Protein AF-A0A7K3DDK0-F1 (afdb_monomer_lite)

Structure (mmCIF, N/CA/C/O backbone):
data_AF-A0A7K3DDK0-F1
#
_entry.id   AF-A0A7K3DDK0-F1
#
loop_
_atom_site.group_PDB
_atom_site.id
_atom_site.type_symbol
_atom_site.label_atom_id
_atom_site.label_alt_id
_atom_site.label_comp_id
_atom_site.label_asym_id
_atom_site.label_entity_id
_atom_site.label_seq_id
_atom_site.pdbx_PDB_ins_code
_atom_site.Cartn_x
_atom_site.Cartn_y
_atom_site.Cartn_z
_atom_site.occupancy
_atom_site.B_iso_or_equiv
_atom_site.auth_seq_id
_atom_site.auth_comp_id
_atom_site.auth_asym_id
_atom_site.auth_atom_id
_atom_site.pdbx_PDB_model_num
ATOM 1 N N . LEU A 1 1 ? 13.972 -8.007 -2.155 1.00 75.75 1 LEU A N 1
ATOM 2 C CA . LEU A 1 1 ? 13.382 -6.652 -2.022 1.00 75.75 1 LEU A CA 1
ATOM 3 C C . LEU A 1 1 ? 11.985 -6.614 -2.633 1.00 75.75 1 LEU A C 1
ATOM 5 O O . LEU A 1 1 ? 11.042 -6.377 -1.896 1.00 75.75 1 LEU A O 1
ATOM 9 N N . VAL A 1 2 ? 11.846 -6.959 -3.918 1.00 92.31 2 VAL A N 1
ATOM 10 C CA . VAL A 1 2 ? 10.558 -7.018 -4.637 1.00 92.31 2 VAL A CA 1
ATOM 11 C C . VAL A 1 2 ? 9.485 -7.827 -3.906 1.00 92.31 2 VAL A C 1
ATOM 13 O O . VAL A 1 2 ? 8.391 -7.309 -3.702 1.00 92.31 2 VAL A O 1
ATOM 16 N N . ASP A 1 3 ? 9.805 -9.045 -3.454 1.00 92.81 3 ASP A N 1
ATOM 17 C CA . ASP A 1 3 ? 8.831 -9.892 -2.751 1.00 92.81 3 ASP A CA 1
ATOM 18 C C . ASP A 1 3 ? 8.317 -9.235 -1.469 1.00 92.81 3 ASP A C 1
ATOM 20 O O . ASP A 1 3 ? 7.120 -9.258 -1.203 1.00 92.81 3 ASP A O 1
ATOM 24 N N . GLY A 1 4 ? 9.209 -8.586 -0.713 1.00 94.50 4 GLY A N 1
ATOM 25 C CA . GLY A 1 4 ? 8.857 -7.835 0.489 1.00 94.50 4 GLY A CA 1
ATOM 26 C C . GLY A 1 4 ? 7.925 -6.668 0.173 1.00 94.50 4 GLY A C 1
ATOM 27 O O . GLY A 1 4 ? 6.879 -6.536 0.801 1.00 94.50 4 GLY A O 1
ATOM 28 N N . THR A 1 5 ? 8.237 -5.867 -0.849 1.00 96.81 5 THR A N 1
ATOM 29 C CA . THR A 1 5 ? 7.368 -4.759 -1.279 1.00 96.81 5 THR A CA 1
ATOM 30 C C . THR A 1 5 ? 6.009 -5.260 -1.774 1.00 96.81 5 THR A C 1
ATOM 32 O O . THR A 1 5 ? 4.979 -4.671 -1.455 1.00 96.81 5 THR A O 1
ATOM 35 N N . CYS A 1 6 ? 5.977 -6.384 -2.492 1.00 96.06 6 CYS A N 1
ATOM 36 C CA . CYS A 1 6 ? 4.741 -7.040 -2.912 1.00 96.06 6 CYS A CA 1
ATOM 37 C C . CYS A 1 6 ? 3.900 -7.514 -1.717 1.00 96.06 6 CYS A C 1
ATOM 39 O O . CYS A 1 6 ? 2.680 -7.331 -1.717 1.00 96.06 6 CYS A O 1
ATOM 41 N N . THR A 1 7 ? 4.535 -8.066 -0.682 1.00 96.19 7 THR A N 1
ATOM 42 C CA . THR A 1 7 ? 3.871 -8.422 0.578 1.00 96.19 7 THR A CA 1
ATOM 43 C C . THR A 1 7 ? 3.311 -7.188 1.281 1.00 96.19 7 THR A C 1
ATOM 45 O O . THR A 1 7 ? 2.152 -7.210 1.686 1.00 96.19 7 THR A O 1
ATOM 48 N N . LEU A 1 8 ? 4.069 -6.088 1.358 1.00 97.88 8 LEU A N 1
ATOM 49 C CA . LEU A 1 8 ? 3.588 -4.827 1.937 1.00 97.88 8 LEU A CA 1
ATOM 50 C C . LEU A 1 8 ? 2.348 -4.306 1.202 1.00 97.88 8 LEU A C 1
ATOM 52 O O . LEU A 1 8 ? 1.340 -4.007 1.840 1.00 97.88 8 LEU A O 1
ATOM 56 N N . VAL A 1 9 ? 2.379 -4.257 -0.135 1.00 97.75 9 VAL A N 1
ATOM 57 C CA . VAL A 1 9 ? 1.215 -3.838 -0.934 1.00 97.75 9 VAL A CA 1
ATOM 58 C C . VAL A 1 9 ? 0.005 -4.723 -0.645 1.00 97.75 9 VAL A C 1
ATOM 60 O O . VAL A 1 9 ? -1.098 -4.206 -0.462 1.00 97.75 9 VAL A O 1
ATOM 63 N N . TYR A 1 10 ? 0.200 -6.042 -0.575 1.00 97.50 10 TYR A N 1
ATOM 64 C CA . TYR A 1 10 ? -0.876 -6.971 -0.250 1.00 97.50 10 TYR A CA 1
ATOM 65 C C . TYR A 1 10 ? -1.454 -6.708 1.141 1.00 97.50 10 TYR A C 1
ATOM 67 O O . TYR A 1 10 ? -2.657 -6.497 1.265 1.00 97.50 10 TYR A O 1
ATOM 75 N N . MET A 1 11 ? -0.610 -6.665 2.172 1.00 97.81 11 MET A N 1
ATOM 76 C CA . MET A 1 11 ? -1.033 -6.472 3.560 1.00 97.81 11 MET A CA 1
ATOM 77 C C . MET A 1 11 ? -1.757 -5.145 3.770 1.00 97.81 11 MET A C 1
ATOM 79 O O . MET A 1 11 ? -2.834 -5.125 4.363 1.00 97.81 11 MET A O 1
ATOM 83 N N . PHE A 1 12 ? -1.212 -4.047 3.245 1.00 98.12 12 PHE A N 1
ATOM 84 C CA . PHE A 1 12 ? -1.856 -2.740 3.346 1.00 98.12 12 PHE A CA 1
ATOM 85 C C . PHE A 1 12 ? -3.202 -2.716 2.625 1.00 98.12 12 PHE A C 1
ATOM 87 O O . PHE A 1 12 ? -4.181 -2.192 3.154 1.00 98.12 12 PHE A O 1
ATOM 94 N N . THR A 1 13 ? -3.284 -3.336 1.448 1.00 97.50 13 THR A N 1
ATOM 95 C CA . THR A 1 13 ? -4.536 -3.405 0.690 1.00 97.50 13 THR A CA 1
ATOM 96 C C . THR A 1 13 ? -5.578 -4.277 1.394 1.00 97.50 13 THR A C 1
ATOM 98 O O . THR A 1 13 ? -6.748 -3.906 1.432 1.00 97.50 13 THR A O 1
ATOM 101 N N . GLN A 1 14 ? -5.178 -5.406 1.989 1.00 96.44 14 GLN A N 1
ATOM 102 C CA . GLN A 1 14 ? -6.078 -6.258 2.774 1.00 96.44 14 GLN A CA 1
ATOM 103 C C . GLN A 1 14 ? -6.584 -5.550 4.028 1.00 96.44 14 GLN A C 1
ATOM 105 O O . GLN A 1 14 ? -7.777 -5.608 4.317 1.00 96.44 14 GLN A O 1
ATOM 110 N N . TRP A 1 15 ? -5.714 -4.829 4.734 1.00 96.94 15 TRP A N 1
ATOM 111 C CA . TRP A 1 15 ? -6.143 -4.050 5.890 1.00 96.94 15 TRP A CA 1
ATOM 112 C C . TRP A 1 15 ? -7.138 -2.958 5.489 1.00 96.94 15 TRP A C 1
ATOM 114 O O . TRP A 1 15 ? -8.201 -2.833 6.094 1.00 96.94 15 TRP A O 1
ATOM 124 N N . LEU A 1 16 ? -6.840 -2.208 4.420 1.00 95.88 16 LEU A N 1
ATOM 125 C CA . LEU A 1 16 ? -7.755 -1.190 3.899 1.00 95.88 16 LEU A CA 1
ATOM 126 C C . LEU A 1 16 ? -9.085 -1.795 3.474 1.00 95.88 16 LEU A C 1
ATOM 128 O O . LEU A 1 16 ? -10.128 -1.198 3.727 1.00 95.88 16 LEU A O 1
ATOM 132 N N . ARG A 1 17 ? -9.058 -2.980 2.866 1.00 94.44 17 ARG A N 1
ATOM 133 C CA . ARG A 1 17 ? -10.265 -3.710 2.501 1.00 94.44 17 ARG A CA 1
ATOM 134 C C . ARG A 1 17 ? -11.129 -4.009 3.714 1.00 94.44 17 ARG A C 1
ATOM 136 O O . ARG A 1 17 ? -12.287 -3.613 3.712 1.00 94.44 17 ARG A O 1
ATOM 143 N N . GLN A 1 18 ? -10.563 -4.631 4.741 1.00 93.25 18 GLN A N 1
ATOM 144 C CA . GLN A 1 18 ? -11.289 -4.956 5.970 1.00 93.25 18 GLN A CA 1
ATOM 145 C C . GLN A 1 18 ? -11.868 -3.692 6.626 1.00 93.25 18 GLN A C 1
ATOM 147 O O . GLN A 1 18 ? -13.057 -3.636 6.927 1.00 93.25 18 GLN A O 1
ATOM 152 N N . ALA A 1 19 ? -11.065 -2.628 6.727 1.00 92.44 19 ALA A N 1
ATOM 153 C CA . ALA A 1 19 ? -11.493 -1.356 7.310 1.00 92.44 19 ALA A CA 1
ATOM 154 C C . ALA A 1 19 ? -12.655 -0.676 6.548 1.00 92.44 19 ALA A C 1
ATOM 156 O O . ALA A 1 19 ? -13.453 0.044 7.157 1.00 92.44 19 ALA A O 1
ATOM 157 N N . HIS A 1 20 ? -12.749 -0.872 5.226 1.00 89.19 20 HIS A N 1
ATOM 158 C CA . HIS A 1 20 ? -13.848 -0.357 4.399 1.00 89.19 20 HIS A CA 1
ATOM 159 C C . HIS A 1 20 ? -15.067 -1.290 4.402 1.00 89.19 20 HIS A C 1
ATOM 161 O O . HIS A 1 20 ? -16.196 -0.796 4.470 1.00 89.19 20 HIS A O 1
ATOM 167 N N . GLU A 1 21 ? -14.862 -2.611 4.389 1.00 89.94 21 GLU A N 1
ATOM 168 C CA . GLU A 1 21 ? -15.929 -3.618 4.474 1.00 89.94 21 GLU A CA 1
ATOM 169 C C . GLU A 1 21 ? -16.746 -3.457 5.766 1.00 89.94 21 GLU A C 1
ATOM 171 O O . GLU A 1 21 ? -17.978 -3.462 5.707 1.00 89.94 21 GLU A O 1
ATOM 176 N N . ASP A 1 22 ? -16.090 -3.174 6.897 1.00 86.06 22 ASP A N 1
ATOM 177 C CA . ASP A 1 22 ? -16.743 -2.879 8.185 1.00 86.06 22 ASP A CA 1
ATOM 178 C C . ASP A 1 22 ? -17.679 -1.653 8.130 1.00 86.06 22 ASP A C 1
ATOM 180 O O . ASP A 1 22 ? -18.574 -1.490 8.962 1.00 86.06 22 ASP A O 1
ATOM 184 N N . GLN A 1 23 ? -17.496 -0.785 7.131 1.00 86.06 23 GLN A N 1
ATOM 185 C CA . GLN A 1 23 ? -18.306 0.411 6.884 1.00 86.06 23 GLN A CA 1
ATOM 186 C C . GLN A 1 23 ? -19.252 0.254 5.682 1.00 86.06 23 GLN A C 1
ATOM 188 O O . GLN A 1 23 ? -19.895 1.230 5.286 1.00 86.06 23 GLN A O 1
ATOM 193 N N . GLY A 1 24 ? -19.328 -0.938 5.076 1.00 84.56 24 GLY A N 1
ATOM 194 C CA . GLY A 1 24 ? -20.115 -1.198 3.867 1.00 84.56 24 GLY A CA 1
ATOM 195 C C . GLY A 1 24 ? -19.599 -0.477 2.617 1.00 84.56 24 GLY A C 1
ATOM 196 O O . GLY A 1 24 ? -20.384 -0.195 1.711 1.00 84.56 24 GLY A O 1
ATOM 197 N N . LYS A 1 25 ? -18.307 -0.133 2.580 1.00 88.38 25 LYS A N 1
ATOM 198 C CA . LYS A 1 25 ? -17.653 0.590 1.481 1.00 88.38 25 LYS A CA 1
ATOM 199 C C . LYS A 1 25 ? -16.779 -0.345 0.653 1.00 88.38 25 LYS A C 1
ATOM 201 O O . LYS A 1 25 ? -16.176 -1.274 1.184 1.00 88.38 25 LYS A O 1
ATOM 206 N N . ASP A 1 26 ? -16.661 -0.056 -0.639 1.00 89.25 26 ASP A N 1
ATOM 207 C CA . ASP A 1 26 ? -15.768 -0.788 -1.534 1.00 89.25 26 ASP A CA 1
ATOM 208 C C . ASP A 1 26 ? -14.351 -0.192 -1.514 1.00 89.25 26 ASP A C 1
ATOM 210 O O . ASP A 1 26 ? -14.139 0.989 -1.781 1.00 89.25 26 ASP A O 1
ATOM 214 N N . VAL A 1 27 ? -13.347 -1.011 -1.204 1.00 90.19 27 VAL A N 1
ATOM 215 C CA . VAL A 1 27 ? -11.953 -0.546 -1.113 1.00 90.19 27 VAL A CA 1
ATOM 216 C C . VAL A 1 27 ? -11.413 -0.013 -2.438 1.00 90.19 27 VAL A C 1
ATOM 218 O O . VAL A 1 27 ? -10.615 0.922 -2.441 1.00 90.19 27 VAL A O 1
ATOM 221 N N . ILE A 1 28 ? -11.837 -0.573 -3.572 1.00 91.94 28 ILE A N 1
ATOM 222 C CA . ILE A 1 28 ? -11.362 -0.151 -4.889 1.00 91.94 28 ILE A CA 1
ATOM 223 C C . ILE A 1 28 ? -11.912 1.237 -5.210 1.00 91.94 28 ILE A C 1
ATOM 225 O O . ILE A 1 28 ? -11.151 2.092 -5.668 1.00 91.94 28 ILE A O 1
ATOM 229 N N . GLU A 1 29 ? -13.186 1.485 -4.903 1.00 91.56 29 GLU A N 1
ATOM 230 C CA . GLU A 1 29 ? -13.827 2.796 -5.052 1.00 91.56 29 GLU A CA 1
ATOM 231 C C . GLU A 1 29 ? -13.090 3.895 -4.271 1.00 91.56 29 GLU A C 1
ATOM 233 O O . GLU A 1 29 ? -12.896 4.993 -4.793 1.00 91.56 29 GLU A O 1
ATOM 238 N N . TYR A 1 30 ? -12.634 3.602 -3.050 1.00 89.31 30 TYR A N 1
ATOM 239 C CA . TYR A 1 30 ? -12.021 4.606 -2.174 1.00 89.31 30 TYR A CA 1
ATOM 240 C C . TYR A 1 30 ? -10.498 4.736 -2.323 1.00 89.31 30 TYR A C 1
ATOM 242 O O . TYR A 1 30 ? -9.967 5.842 -2.222 1.00 89.31 30 TYR A O 1
ATOM 250 N N . VAL A 1 31 ? -9.776 3.643 -2.579 1.00 92.31 31 VAL A N 1
ATOM 251 C CA . VAL A 1 31 ? -8.301 3.645 -2.588 1.00 92.31 31 VAL A CA 1
ATOM 252 C C . VAL A 1 31 ? -7.739 3.973 -3.970 1.00 92.31 31 VAL A C 1
ATOM 254 O O . VAL A 1 31 ? -6.798 4.763 -4.085 1.00 92.31 31 VAL A O 1
ATOM 257 N N . VAL A 1 32 ? -8.298 3.394 -5.040 1.00 95.00 32 VAL A N 1
ATOM 258 C CA . VAL A 1 32 ? -7.702 3.504 -6.383 1.00 95.00 32 VAL A CA 1
ATOM 259 C C . VAL A 1 32 ? -7.688 4.939 -6.918 1.00 95.00 32 VAL A C 1
ATOM 261 O O . VAL A 1 32 ? -6.633 5.352 -7.408 1.00 95.00 32 VAL A O 1
ATOM 264 N N . PRO A 1 33 ? -8.770 5.741 -6.827 1.00 95.50 33 PRO A N 1
ATOM 265 C CA . PRO A 1 33 ? -8.744 7.114 -7.329 1.00 95.50 33 PRO A CA 1
ATOM 266 C C . PRO A 1 33 ? -7.673 7.974 -6.651 1.00 95.50 33 PRO A C 1
ATOM 268 O O . PRO A 1 33 ? -6.896 8.637 -7.340 1.00 95.50 33 PRO A O 1
ATOM 271 N N . THR A 1 34 ? -7.572 7.903 -5.319 1.00 93.88 34 THR A N 1
ATOM 272 C CA . THR A 1 34 ? -6.559 8.639 -4.546 1.00 93.88 34 THR A CA 1
ATOM 273 C C . THR A 1 34 ? -5.142 8.198 -4.904 1.00 93.88 34 THR A C 1
ATOM 275 O O . THR A 1 34 ? -4.243 9.035 -5.031 1.00 93.88 34 THR A O 1
ATOM 278 N N . LEU A 1 35 ? -4.932 6.897 -5.110 1.00 95.75 35 LEU A N 1
ATOM 279 C CA . LEU A 1 35 ? -3.637 6.360 -5.515 1.00 95.75 35 LEU A CA 1
ATOM 280 C C . LEU A 1 35 ? -3.225 6.862 -6.908 1.00 95.75 35 LEU A C 1
ATOM 282 O O . LEU A 1 35 ? -2.106 7.344 -7.083 1.00 95.75 35 LEU A O 1
ATOM 286 N N . VAL A 1 36 ? -4.139 6.808 -7.883 1.00 97.06 36 VAL A N 1
ATOM 287 C CA . VAL A 1 36 ? -3.905 7.300 -9.252 1.00 97.06 36 VAL A CA 1
ATOM 288 C C . VAL A 1 36 ? -3.585 8.788 -9.255 1.00 97.06 36 VAL A C 1
ATOM 290 O O . VAL A 1 36 ? -2.648 9.213 -9.934 1.00 97.06 36 VAL A O 1
ATOM 293 N N . GLU A 1 37 ? -4.351 9.585 -8.512 1.00 97.00 37 GLU A N 1
ATOM 294 C CA . GLU A 1 37 ? -4.111 11.020 -8.384 1.00 97.00 37 GLU A CA 1
ATOM 295 C C . GLU A 1 37 ? -2.724 11.298 -7.796 1.00 97.00 37 GLU A C 1
ATOM 297 O O . GLU A 1 37 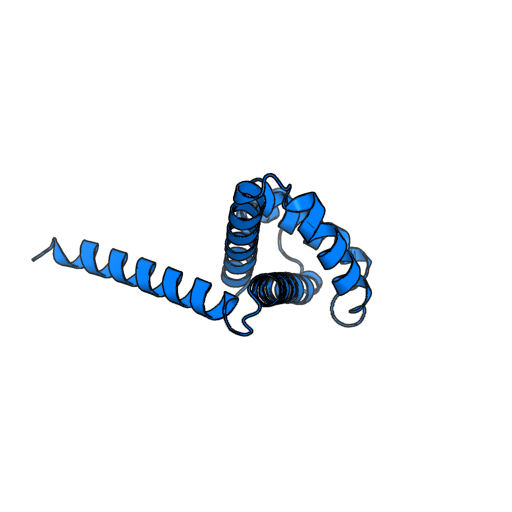? -1.946 12.052 -8.383 1.00 97.00 37 GLU A O 1
ATOM 302 N N . SER A 1 38 ? -2.365 10.611 -6.710 1.00 97.00 38 SER A N 1
ATOM 303 C CA . SER A 1 38 ? -1.057 10.761 -6.066 1.00 97.00 38 SER A CA 1
ATOM 304 C C . SER A 1 38 ? 0.092 10.397 -7.011 1.00 97.00 38 SER A C 1
ATOM 306 O O . SER A 1 38 ? 1.045 11.162 -7.148 1.00 97.00 38 SER A O 1
ATOM 308 N N . MET A 1 39 ? -0.016 9.281 -7.737 1.00 97.50 39 MET A N 1
ATOM 309 C CA . MET A 1 39 ? 1.002 8.856 -8.706 1.00 97.50 39 MET A CA 1
ATOM 310 C C . MET A 1 39 ? 1.165 9.843 -9.864 1.00 97.50 39 MET A C 1
ATOM 312 O O . MET A 1 39 ? 2.289 10.132 -10.272 1.00 97.50 39 MET A O 1
ATOM 316 N N . ARG A 1 40 ? 0.065 10.414 -10.374 1.00 96.81 40 ARG A N 1
ATOM 317 C CA . ARG A 1 40 ? 0.111 11.438 -11.437 1.00 96.81 40 ARG A CA 1
ATOM 318 C C . ARG A 1 40 ? 0.848 12.704 -11.007 1.00 96.81 40 ARG A C 1
ATOM 320 O O . ARG A 1 40 ? 1.432 13.380 -11.850 1.00 96.81 40 ARG A O 1
ATOM 327 N N . MET A 1 41 ? 0.858 12.998 -9.709 1.00 96.94 41 MET A N 1
ATOM 328 C CA . MET A 1 41 ? 1.603 14.116 -9.127 1.00 96.94 41 MET A CA 1
ATOM 329 C C . MET A 1 41 ? 3.087 13.796 -8.888 1.00 96.94 41 MET A C 1
ATOM 331 O O . MET A 1 41 ? 3.850 14.681 -8.497 1.00 96.94 41 MET A O 1
ATOM 335 N N . MET A 1 42 ? 3.527 12.564 -9.167 1.00 96.38 42 MET A N 1
ATOM 336 C CA . MET A 1 42 ? 4.897 12.085 -8.962 1.00 96.38 42 MET A CA 1
ATOM 337 C C . MET A 1 42 ? 5.609 11.684 -10.273 1.00 96.38 42 MET A C 1
ATOM 339 O O . MET A 1 42 ? 6.287 10.658 -10.294 1.00 96.38 42 MET A O 1
ATOM 343 N N . PRO A 1 43 ? 5.568 12.480 -11.363 1.00 94.56 43 PRO A N 1
ATOM 344 C CA . PRO A 1 43 ? 6.036 12.054 -12.691 1.00 94.56 43 PRO A CA 1
ATOM 345 C C . PRO A 1 43 ? 7.535 11.725 -12.774 1.00 94.56 43 PRO A C 1
ATOM 347 O O . PRO A 1 43 ? 7.974 11.071 -13.716 1.00 94.56 43 PRO A O 1
ATOM 350 N N . LYS A 1 44 ? 8.338 12.184 -11.803 1.00 93.75 44 LYS A N 1
ATOM 351 C CA . LYS A 1 44 ? 9.766 11.845 -11.710 1.00 93.75 44 LYS A CA 1
ATOM 352 C C . LYS A 1 44 ? 10.007 10.420 -11.205 1.00 93.75 44 LYS A C 1
ATOM 354 O O . LYS A 1 44 ? 10.971 9.801 -11.632 1.00 93.75 44 LYS A O 1
ATOM 359 N N . SER A 1 45 ? 9.158 9.931 -10.301 1.00 93.88 45 SER A N 1
ATOM 360 C CA . SER A 1 45 ? 9.293 8.609 -9.668 1.00 93.88 45 SER A CA 1
ATOM 361 C C . SER A 1 45 ? 8.352 7.579 -10.287 1.00 93.88 45 SER A C 1
ATOM 363 O O . SER A 1 45 ? 8.660 6.394 -10.326 1.00 93.88 45 SER A O 1
ATOM 365 N N . VAL A 1 46 ? 7.201 8.037 -10.781 1.00 96.62 46 VAL A N 1
ATOM 366 C CA . VAL A 1 46 ? 6.161 7.216 -11.393 1.00 96.62 46 VAL A CA 1
ATOM 367 C C . VAL A 1 46 ? 5.826 7.822 -12.746 1.00 96.62 46 VAL A C 1
ATOM 369 O O . VAL A 1 46 ? 5.128 8.831 -12.838 1.00 96.62 46 VAL A O 1
ATOM 372 N N . ARG A 1 47 ? 6.343 7.219 -13.818 1.00 95.12 47 ARG A N 1
ATOM 373 C CA . ARG A 1 47 ? 5.993 7.654 -15.173 1.00 95.12 47 ARG A CA 1
ATOM 374 C C . ARG A 1 47 ? 4.505 7.363 -15.447 1.00 95.12 47 ARG A C 1
ATOM 376 O O . ARG A 1 47 ? 3.983 6.370 -14.940 1.00 95.12 47 ARG A O 1
ATOM 383 N N . PRO A 1 48 ? 3.793 8.175 -16.242 1.00 94.81 48 PRO A N 1
ATOM 384 C CA . PRO A 1 48 ? 2.366 7.959 -16.492 1.00 94.81 48 PRO A CA 1
ATOM 385 C C . PRO A 1 48 ? 2.024 6.570 -17.053 1.00 94.81 48 PRO A C 1
ATOM 387 O O . PRO A 1 48 ? 0.963 6.028 -16.745 1.00 94.81 48 PRO A O 1
ATOM 390 N N . GLU A 1 49 ? 2.923 5.978 -17.841 1.00 94.69 49 GLU A N 1
ATOM 391 C CA . GLU A 1 49 ? 2.724 4.706 -18.544 1.00 94.69 49 GLU A CA 1
ATOM 392 C C . GLU A 1 49 ? 2.710 3.492 -17.606 1.00 94.69 49 GLU A C 1
ATOM 394 O O . GLU A 1 49 ? 2.111 2.475 -17.943 1.00 94.69 49 GLU A O 1
ATOM 399 N N . VAL A 1 50 ? 3.330 3.594 -16.423 1.00 95.25 50 VAL A N 1
ATOM 400 C CA . VAL A 1 50 ? 3.376 2.500 -15.432 1.00 95.25 50 VAL A CA 1
ATOM 401 C C . VAL A 1 50 ? 2.223 2.557 -14.427 1.00 95.25 50 VAL A C 1
ATOM 403 O O . VAL A 1 50 ? 1.979 1.582 -13.715 1.00 95.25 50 VAL A O 1
ATOM 406 N N . ILE A 1 51 ? 1.476 3.667 -14.378 1.00 96.56 51 ILE A N 1
ATOM 407 C CA . ILE A 1 51 ? 0.334 3.834 -13.464 1.00 96.56 51 ILE A CA 1
ATOM 408 C C . ILE A 1 51 ? -0.709 2.718 -13.648 1.00 96.56 51 ILE A C 1
ATOM 410 O O . ILE A 1 51 ? -1.111 2.139 -12.638 1.00 96.56 51 ILE A O 1
ATOM 414 N N . PRO A 1 52 ? -1.135 2.344 -14.875 1.00 95.25 52 PRO A N 1
ATOM 415 C CA . PRO A 1 52 ? -2.099 1.257 -15.055 1.00 95.25 52 PRO A CA 1
ATOM 416 C C . PRO A 1 52 ? -1.632 -0.076 -14.461 1.00 95.25 52 PRO A C 1
ATOM 418 O O . PRO A 1 52 ? -2.442 -0.793 -13.877 1.00 95.25 52 PRO A O 1
ATOM 421 N N . THR A 1 53 ? -0.336 -0.389 -14.551 1.00 94.50 53 THR A N 1
ATOM 422 C CA . THR A 1 53 ? 0.246 -1.603 -13.962 1.00 94.50 53 THR A CA 1
ATOM 423 C C . THR A 1 53 ? 0.141 -1.577 -12.439 1.00 94.50 53 THR A C 1
ATOM 425 O O . THR A 1 53 ? -0.323 -2.547 -11.842 1.00 94.50 53 THR A O 1
ATOM 428 N N . MET A 1 54 ? 0.512 -0.460 -11.804 1.00 96.50 54 MET A N 1
ATOM 429 C CA . MET A 1 54 ? 0.431 -0.325 -10.344 1.00 96.50 54 MET A CA 1
ATOM 430 C C . MET A 1 54 ? -1.017 -0.388 -9.846 1.00 96.50 54 MET A C 1
ATOM 432 O O . MET A 1 54 ? -1.308 -1.049 -8.851 1.00 96.50 54 MET A O 1
ATOM 436 N N . VAL A 1 55 ? -1.946 0.235 -10.575 1.00 96.19 55 VAL A N 1
ATOM 437 C CA . VAL A 1 55 ? -3.383 0.149 -10.282 1.00 96.19 55 VAL A CA 1
ATOM 438 C C . VAL A 1 55 ? -3.883 -1.284 -10.415 1.00 96.19 55 VAL A C 1
ATOM 440 O O . VAL A 1 55 ? -4.563 -1.770 -9.516 1.00 96.19 55 VAL A O 1
ATOM 443 N N . GLY A 1 56 ? -3.536 -1.978 -11.502 1.00 94.06 56 GLY A N 1
ATOM 444 C CA . GLY A 1 56 ? -3.932 -3.370 -11.718 1.00 94.06 56 GLY A CA 1
ATOM 445 C C . GLY A 1 56 ? -3.457 -4.287 -10.592 1.00 94.06 56 GLY A C 1
ATOM 446 O O . GLY A 1 56 ? -4.209 -5.150 -10.140 1.00 94.06 56 GLY A O 1
ATOM 447 N N . LEU A 1 57 ? -2.251 -4.043 -10.086 1.00 94.75 57 LEU A N 1
ATOM 448 C CA . LEU A 1 57 ? -1.675 -4.765 -8.959 1.00 94.75 57 LEU A CA 1
ATOM 449 C C . LEU A 1 57 ? -2.427 -4.506 -7.644 1.00 94.75 57 LEU A C 1
ATOM 451 O O . LEU A 1 57 ? -2.712 -5.456 -6.917 1.00 94.75 57 LEU A O 1
ATOM 455 N N . VAL A 1 58 ? -2.802 -3.257 -7.351 1.00 96.44 58 VAL A N 1
ATOM 456 C CA . VAL A 1 58 ? -3.605 -2.924 -6.157 1.00 96.44 58 VAL A CA 1
ATOM 457 C C . VAL A 1 58 ? -5.027 -3.470 -6.266 1.00 96.44 58 VAL A C 1
ATOM 459 O O . VAL A 1 58 ? -5.549 -4.003 -5.291 1.00 96.44 58 VAL A O 1
ATOM 462 N N . VAL A 1 59 ? -5.643 -3.422 -7.449 1.00 95.31 59 VAL A N 1
ATOM 463 C CA . VAL A 1 59 ? -6.959 -4.036 -7.687 1.00 95.31 59 VAL A CA 1
ATOM 464 C C . VAL A 1 59 ? -6.898 -5.548 -7.479 1.00 95.31 59 VAL A C 1
ATOM 466 O O . VAL A 1 59 ? -7.746 -6.101 -6.780 1.00 95.31 59 VAL A O 1
ATOM 469 N N . ALA A 1 60 ? -5.876 -6.211 -8.028 1.00 94.38 60 ALA A N 1
ATOM 470 C CA . ALA A 1 60 ? -5.638 -7.635 -7.812 1.00 94.38 60 ALA A CA 1
ATOM 471 C C . ALA A 1 60 ? -5.483 -7.956 -6.317 1.00 94.38 60 ALA A C 1
ATOM 473 O O . ALA A 1 60 ? -6.148 -8.863 -5.814 1.00 94.38 60 ALA A O 1
ATOM 474 N N . ALA A 1 61 ? -4.683 -7.166 -5.596 1.00 96.00 61 ALA A N 1
ATOM 475 C CA . ALA A 1 61 ? -4.538 -7.299 -4.152 1.00 96.00 61 ALA A CA 1
ATOM 476 C C . ALA A 1 61 ? -5.875 -7.100 -3.427 1.00 96.00 61 ALA A C 1
ATOM 478 O O . ALA A 1 61 ? -6.198 -7.900 -2.556 1.00 96.00 61 ALA A O 1
ATOM 479 N N . GLY A 1 62 ? -6.689 -6.115 -3.817 1.00 93.50 62 GLY A N 1
ATOM 480 C CA . GLY A 1 62 ? -8.010 -5.856 -3.235 1.00 93.50 62 GLY A CA 1
ATOM 481 C C . GLY A 1 62 ? -8.961 -7.043 -3.365 1.00 93.50 62 GLY A C 1
ATOM 482 O O . GLY A 1 62 ? -9.638 -7.406 -2.407 1.00 93.50 62 GLY A O 1
ATOM 483 N N . ILE A 1 63 ? -8.934 -7.752 -4.491 1.00 92.38 63 ILE A N 1
ATOM 484 C CA . ILE A 1 63 ? -9.749 -8.965 -4.678 1.00 92.38 63 ILE A CA 1
ATOM 485 C C . ILE A 1 63 ? -9.119 -10.237 -4.076 1.00 92.38 63 ILE A C 1
ATOM 487 O O . ILE A 1 63 ? -9.668 -11.324 -4.244 1.00 92.38 63 ILE A O 1
ATOM 491 N N . GLY A 1 64 ? -8.000 -10.122 -3.350 1.00 92.25 64 GLY A N 1
ATOM 492 C CA . GLY A 1 64 ? -7.350 -11.229 -2.634 1.00 92.25 64 GLY A CA 1
ATOM 493 C C . GLY A 1 64 ? -6.260 -11.963 -3.421 1.00 92.25 64 GLY A C 1
ATOM 494 O O . GLY A 1 64 ? -5.785 -13.009 -2.983 1.00 92.25 64 GLY A O 1
ATOM 495 N N . LEU A 1 65 ? -5.834 -11.445 -4.576 1.00 94.44 65 LEU A N 1
ATOM 496 C CA . LEU A 1 65 ? -4.715 -12.000 -5.338 1.00 94.44 65 LEU A CA 1
ATOM 497 C C . LEU A 1 65 ? -3.418 -11.262 -4.987 1.00 94.44 65 LEU A C 1
ATOM 499 O O . LEU A 1 65 ? -3.298 -10.067 -5.240 1.00 94.44 65 LEU A O 1
ATOM 503 N N . SER A 1 66 ? -2.415 -11.967 -4.455 1.00 91.50 66 SER A N 1
ATOM 504 C CA . SER A 1 66 ? -1.154 -11.312 -4.089 1.00 91.50 66 SER A CA 1
ATOM 505 C C . SER A 1 66 ? -0.424 -10.725 -5.312 1.00 91.50 66 SER A C 1
ATOM 507 O O . SER A 1 66 ? -0.459 -11.320 -6.396 1.00 91.50 66 SER A O 1
ATOM 509 N N . PRO A 1 67 ? 0.290 -9.594 -5.161 1.00 92.81 67 PRO A N 1
ATOM 510 C CA . PRO A 1 67 ? 1.063 -8.985 -6.242 1.00 92.81 67 PRO A CA 1
ATOM 511 C C . PRO A 1 67 ? 2.089 -9.918 -6.892 1.00 92.81 67 PRO A C 1
ATOM 513 O O . PRO A 1 67 ? 2.254 -9.881 -8.109 1.00 92.81 67 PRO A O 1
ATOM 516 N N . ASN A 1 68 ? 2.717 -10.806 -6.113 1.00 90.38 68 ASN A N 1
ATOM 517 C CA . ASN A 1 68 ? 3.642 -11.817 -6.636 1.00 90.38 68 ASN A CA 1
ATOM 518 C C . ASN A 1 68 ? 2.924 -12.808 -7.565 1.00 90.38 68 ASN A C 1
ATOM 520 O O . ASN A 1 68 ? 3.401 -13.091 -8.663 1.00 90.38 68 ASN A O 1
ATOM 524 N N . LEU A 1 69 ? 1.743 -13.296 -7.164 1.00 90.25 69 LEU A N 1
ATOM 525 C CA . LEU A 1 69 ? 0.941 -14.203 -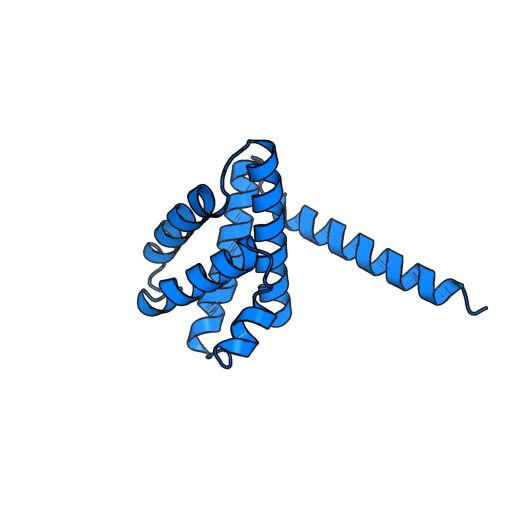7.990 1.00 90.25 69 LEU A CA 1
ATOM 526 C C . LEU A 1 69 ? 0.368 -13.508 -9.225 1.00 90.25 69 LEU A C 1
ATOM 528 O O . LEU A 1 69 ? 0.254 -14.126 -10.283 1.00 90.25 69 LEU A O 1
ATOM 532 N N . TRP A 1 70 ? -0.018 -12.239 -9.096 1.00 92.19 70 TRP A N 1
ATOM 533 C CA . TRP A 1 70 ? -0.446 -11.436 -10.232 1.00 92.19 70 TRP A CA 1
ATOM 534 C C . TRP A 1 70 ? 0.702 -11.279 -11.230 1.00 92.19 70 TRP A C 1
ATOM 536 O O . TRP A 1 70 ? 0.548 -11.667 -12.387 1.00 92.19 70 TRP A O 1
ATOM 546 N N . ARG A 1 71 ? 1.878 -10.829 -10.777 1.00 89.25 71 ARG A N 1
ATOM 547 C CA . ARG A 1 71 ? 3.049 -10.635 -11.640 1.00 89.25 71 ARG A CA 1
ATOM 548 C C . ARG A 1 71 ? 3.474 -11.932 -12.331 1.00 89.25 71 ARG A C 1
ATOM 550 O O . ARG A 1 71 ? 3.649 -11.924 -13.543 1.00 89.25 71 ARG A O 1
ATOM 557 N N . GLY A 1 72 ? 3.482 -13.066 -11.625 1.00 88.81 72 GLY A N 1
ATOM 558 C CA . GLY A 1 72 ? 3.788 -14.375 -12.220 1.00 88.81 72 GLY A CA 1
ATOM 559 C C . GLY A 1 72 ? 2.901 -14.776 -13.413 1.00 88.81 72 GLY A C 1
ATOM 560 O O . GLY A 1 72 ? 3.283 -15.655 -14.181 1.00 88.81 72 GLY A O 1
ATOM 561 N N . ARG A 1 73 ? 1.737 -14.135 -13.611 1.00 86.75 73 ARG A N 1
ATOM 562 C CA . ARG A 1 73 ? 0.869 -14.343 -14.788 1.00 86.75 73 ARG A CA 1
ATOM 563 C C . ARG A 1 73 ? 1.105 -13.361 -15.937 1.00 86.75 73 ARG A C 1
ATOM 565 O O . ARG A 1 73 ? 0.685 -13.656 -17.052 1.00 86.75 73 ARG A O 1
ATOM 572 N N . TYR A 1 74 ? 1.731 -12.217 -15.678 1.00 82.31 74 TYR A N 1
ATOM 573 C CA . TYR A 1 74 ? 1.870 -11.119 -16.643 1.00 82.31 74 TYR A CA 1
ATOM 574 C C . TYR A 1 74 ? 3.326 -10.821 -17.040 1.00 82.31 74 TYR A C 1
ATOM 576 O O . TYR A 1 74 ? 3.553 -9.945 -17.870 1.00 82.31 74 TYR A O 1
ATOM 584 N N . GLY A 1 75 ? 4.292 -11.582 -16.515 1.00 85.56 75 GLY A N 1
ATOM 585 C CA . GLY A 1 75 ? 5.715 -11.502 -16.862 1.00 85.56 75 GLY A CA 1
ATOM 586 C C . GLY A 1 75 ? 6.575 -11.033 -15.692 1.00 85.56 75 GLY A C 1
ATOM 587 O O . GLY A 1 75 ? 6.061 -10.745 -14.617 1.00 85.56 75 GLY A O 1
ATOM 588 N N . ASP A 1 76 ? 7.887 -10.962 -15.890 1.00 87.69 76 ASP A N 1
ATOM 589 C CA . ASP A 1 76 ? 8.810 -10.512 -14.846 1.00 87.69 76 ASP A CA 1
ATOM 590 C C . ASP A 1 76 ? 8.701 -8.999 -14.585 1.00 87.69 76 ASP A C 1
ATOM 592 O O . ASP A 1 76 ? 8.101 -8.243 -15.354 1.00 87.69 76 ASP A O 1
ATOM 596 N N . TRP A 1 77 ? 9.268 -8.556 -13.462 1.00 90.62 77 TRP A N 1
ATOM 597 C CA . TRP A 1 77 ? 9.424 -7.135 -13.157 1.00 90.62 77 TRP A CA 1
ATOM 598 C C . TRP A 1 77 ? 10.511 -6.518 -14.037 1.00 90.62 77 TRP A C 1
ATOM 600 O O . TRP A 1 77 ? 11.651 -6.988 -14.036 1.00 90.62 77 TRP A O 1
ATOM 610 N N . ALA A 1 78 ? 10.182 -5.436 -14.735 1.00 90.88 78 ALA A N 1
ATOM 611 C CA . ALA A 1 78 ? 11.177 -4.591 -15.376 1.00 90.88 78 ALA A CA 1
ATOM 612 C C . ALA A 1 78 ? 11.807 -3.621 -14.359 1.00 90.88 78 ALA A C 1
ATOM 614 O O . ALA A 1 78 ? 11.193 -3.235 -13.363 1.00 90.88 78 ALA A O 1
ATOM 615 N N . GLU A 1 79 ? 13.055 -3.217 -14.607 1.00 91.00 79 GLU A N 1
ATOM 616 C CA . GLU A 1 79 ? 13.812 -2.322 -13.717 1.00 91.00 79 GLU A CA 1
ATOM 617 C C . GLU A 1 79 ? 13.085 -0.988 -13.481 1.00 91.00 79 GLU A C 1
ATOM 619 O O . GLU A 1 79 ? 13.053 -0.462 -12.369 1.00 91.00 79 GLU A O 1
ATOM 624 N N . ASP A 1 80 ? 12.423 -0.476 -14.516 1.00 91.56 80 ASP A N 1
ATOM 625 C CA . ASP A 1 80 ? 11.663 0.770 -14.485 1.00 91.56 80 ASP A CA 1
ATOM 626 C C . ASP A 1 80 ? 10.301 0.665 -13.773 1.00 91.56 80 ASP A C 1
ATOM 628 O O . ASP A 1 80 ? 9.618 1.678 -13.593 1.00 91.56 80 ASP A O 1
ATOM 632 N N . GLU A 1 81 ? 9.920 -0.532 -13.321 1.00 92.88 81 GLU A N 1
ATOM 633 C CA . GLU A 1 81 ? 8.723 -0.792 -12.519 1.00 92.88 81 GLU A CA 1
ATOM 634 C C . GLU A 1 81 ? 9.019 -0.901 -11.015 1.00 92.88 81 GLU A C 1
ATOM 636 O O . GLU A 1 81 ? 8.084 -0.874 -10.210 1.00 92.88 81 GLU A O 1
ATOM 641 N N . LEU A 1 82 ? 10.295 -0.965 -10.614 1.00 95.19 82 LEU A N 1
ATOM 642 C CA . LEU A 1 82 ? 10.689 -1.138 -9.211 1.00 95.19 82 LEU A CA 1
ATOM 643 C C . LEU A 1 82 ? 10.377 0.097 -8.354 1.00 95.19 82 LEU A C 1
ATOM 645 O O . LEU A 1 82 ? 9.711 -0.020 -7.328 1.00 95.19 82 LEU A O 1
ATOM 649 N N . THR A 1 83 ? 10.777 1.293 -8.795 1.00 97.06 83 THR A N 1
ATOM 650 C CA . THR A 1 83 ? 10.442 2.542 -8.085 1.00 97.06 83 THR A CA 1
ATOM 651 C C . THR A 1 83 ? 8.926 2.792 -8.018 1.00 97.06 83 THR A C 1
ATOM 653 O O . THR A 1 83 ? 8.432 3.145 -6.946 1.00 97.06 83 THR A O 1
ATOM 656 N N . PRO A 1 84 ? 8.139 2.580 -9.091 1.00 96.94 84 PRO A N 1
ATOM 657 C CA . PRO A 1 84 ? 6.677 2.613 -9.014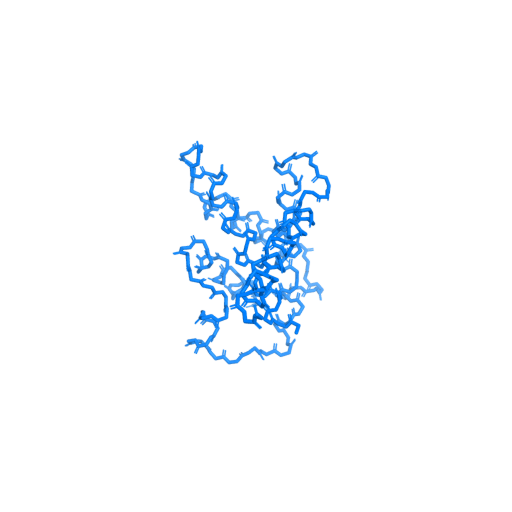 1.00 96.94 84 PRO A CA 1
ATOM 658 C C . PRO A 1 84 ? 6.071 1.624 -8.011 1.00 96.94 84 PRO A C 1
ATOM 660 O O . PRO A 1 84 ? 5.118 1.978 -7.312 1.00 96.94 84 PRO A O 1
ATOM 663 N N . LEU A 1 85 ? 6.615 0.408 -7.902 1.00 96.81 85 LEU A N 1
ATOM 664 C CA . LEU A 1 85 ? 6.164 -0.582 -6.921 1.00 96.81 85 LEU A CA 1
ATOM 665 C C . LEU A 1 85 ? 6.411 -0.096 -5.483 1.00 96.81 85 LEU A C 1
ATOM 667 O O . LEU A 1 85 ? 5.510 -0.159 -4.645 1.00 96.81 85 LEU A O 1
ATOM 671 N N . GLU A 1 86 ? 7.596 0.445 -5.204 1.00 97.50 86 GLU A N 1
ATOM 672 C CA . GLU A 1 86 ? 7.923 1.043 -3.901 1.00 97.50 86 GLU A CA 1
ATOM 673 C C . GLU A 1 86 ? 7.033 2.249 -3.587 1.00 97.50 86 GLU A C 1
ATOM 675 O O . GLU A 1 86 ? 6.481 2.345 -2.489 1.00 97.50 86 GLU A O 1
ATOM 680 N N . ALA A 1 87 ? 6.827 3.137 -4.563 1.00 98.00 87 ALA A N 1
ATOM 681 C CA . ALA A 1 87 ? 5.926 4.277 -4.426 1.00 98.00 87 ALA A CA 1
ATOM 682 C C . ALA A 1 87 ? 4.488 3.823 -4.133 1.00 98.00 87 ALA A C 1
ATOM 684 O O . ALA A 1 87 ? 3.803 4.442 -3.325 1.00 98.00 87 ALA A O 1
ATOM 685 N N . THR A 1 88 ? 4.039 2.719 -4.735 1.00 97.94 88 THR A N 1
ATOM 686 C CA . THR A 1 88 ? 2.721 2.130 -4.462 1.00 97.94 88 THR A CA 1
ATOM 687 C C . THR A 1 88 ? 2.607 1.674 -3.009 1.00 97.94 88 THR A C 1
ATOM 689 O O . THR A 1 88 ? 1.645 2.037 -2.334 1.00 97.94 88 THR A O 1
ATOM 692 N N . ALA A 1 89 ? 3.597 0.932 -2.503 1.00 98.19 89 ALA A N 1
ATOM 693 C CA . ALA A 1 89 ? 3.621 0.502 -1.104 1.00 98.19 89 ALA A CA 1
ATOM 694 C C . ALA A 1 89 ? 3.627 1.700 -0.141 1.00 98.19 89 ALA A C 1
ATOM 696 O O . ALA A 1 89 ? 2.863 1.723 0.824 1.00 98.19 89 ALA A O 1
ATOM 697 N N . PHE A 1 90 ? 4.439 2.718 -0.440 1.00 98.00 90 PHE A N 1
ATOM 698 C CA . PHE A 1 90 ? 4.511 3.952 0.339 1.00 98.00 90 PHE A CA 1
ATOM 699 C C . PHE A 1 90 ? 3.172 4.700 0.368 1.00 98.00 90 PHE A C 1
ATOM 701 O O . PHE A 1 90 ? 2.697 5.076 1.436 1.00 98.00 90 PHE A O 1
ATOM 708 N N . LEU A 1 91 ? 2.529 4.891 -0.786 1.00 98.12 91 LEU A N 1
ATOM 709 C CA . LEU A 1 91 ? 1.259 5.612 -0.872 1.00 98.12 91 LEU A CA 1
ATOM 710 C C . LEU A 1 91 ? 0.120 4.878 -0.152 1.00 98.12 91 LEU A C 1
ATOM 712 O O . LEU A 1 91 ? -0.737 5.530 0.442 1.00 98.12 91 LEU A O 1
ATOM 716 N N . LEU A 1 92 ? 0.117 3.542 -0.164 1.00 98.19 92 LEU A N 1
ATOM 717 C CA . LEU A 1 92 ? -0.834 2.747 0.618 1.00 98.19 92 LEU A CA 1
ATOM 718 C C . LEU A 1 92 ? -0.605 2.910 2.125 1.00 98.19 92 LEU A C 1
ATOM 720 O O . LEU A 1 92 ? -1.568 3.123 2.860 1.00 98.19 92 LEU A O 1
ATOM 724 N N . ALA A 1 93 ? 0.651 2.874 2.578 1.00 98.44 93 ALA A N 1
ATOM 725 C CA . ALA A 1 93 ? 0.992 3.132 3.976 1.00 98.44 93 ALA A CA 1
ATOM 726 C C . ALA A 1 93 ? 0.560 4.543 4.411 1.00 98.44 93 ALA A C 1
ATOM 728 O O . ALA A 1 93 ? -0.094 4.699 5.438 1.00 98.44 93 ALA A O 1
ATOM 729 N N . GLU A 1 94 ? 0.835 5.562 3.593 1.00 97.69 94 GLU A N 1
ATOM 730 C CA . GLU A 1 94 ? 0.401 6.941 3.848 1.00 97.69 94 GLU A CA 1
ATOM 731 C C . GLU A 1 94 ? -1.123 7.090 3.866 1.00 97.69 94 GLU A C 1
ATOM 733 O O . GLU A 1 94 ? -1.670 7.879 4.641 1.00 97.69 94 GLU A O 1
ATOM 738 N N . HIS A 1 95 ? -1.829 6.342 3.019 1.00 96.12 95 HIS A N 1
ATOM 739 C CA . HIS A 1 95 ? -3.284 6.322 3.031 1.00 96.12 95 HIS A CA 1
ATOM 740 C C . HIS A 1 95 ? -3.812 5.715 4.337 1.00 96.12 95 HIS A C 1
ATOM 742 O O . HIS A 1 95 ? -4.675 6.324 4.966 1.00 96.12 95 HIS A O 1
ATOM 748 N N . ILE A 1 96 ? -3.241 4.593 4.792 1.00 97.19 96 ILE A N 1
ATOM 749 C CA . ILE A 1 96 ? -3.554 3.979 6.093 1.00 97.19 96 ILE A CA 1
ATOM 750 C C . ILE A 1 96 ? -3.313 4.971 7.231 1.00 97.19 96 ILE A C 1
ATOM 752 O O . ILE A 1 96 ? -4.237 5.272 7.981 1.00 97.19 96 ILE A O 1
ATOM 756 N N . ASN A 1 97 ? -2.109 5.540 7.305 1.00 97.69 97 ASN A N 1
ATOM 757 C CA . ASN A 1 97 ? -1.731 6.495 8.346 1.00 97.69 97 ASN A CA 1
ATOM 758 C C . ASN A 1 97 ? -2.705 7.682 8.421 1.00 97.69 97 ASN A C 1
ATOM 760 O O . ASN A 1 97 ? -3.018 8.195 9.497 1.00 97.69 97 ASN A O 1
ATOM 764 N N . ARG A 1 98 ? -3.208 8.127 7.264 1.00 94.81 98 ARG A N 1
ATOM 765 C CA . ARG A 1 98 ? -4.177 9.220 7.174 1.00 94.81 98 ARG A CA 1
ATOM 766 C C . ARG A 1 98 ? -5.563 8.819 7.660 1.00 94.81 98 ARG A C 1
ATOM 768 O O . ARG A 1 98 ? -6.163 9.595 8.395 1.00 94.81 98 ARG A O 1
ATOM 775 N N . VAL A 1 99 ? -6.079 7.654 7.260 1.00 93.62 99 VAL A N 1
ATOM 776 C CA . VAL A 1 99 ? -7.424 7.214 7.679 1.00 93.62 99 VAL A CA 1
ATOM 777 C C 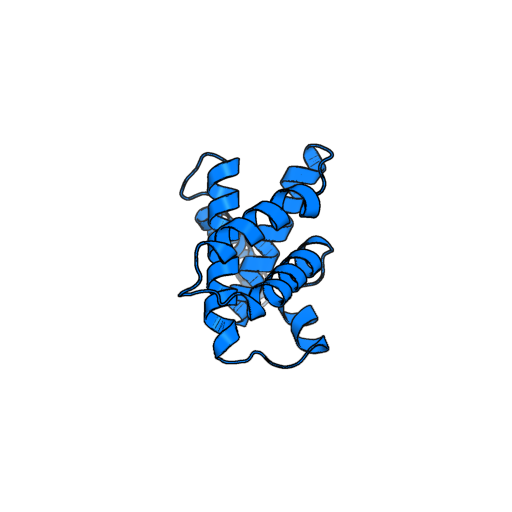. VAL A 1 99 ? -7.477 6.830 9.157 1.00 93.62 99 VAL A C 1
ATOM 779 O O . VAL A 1 99 ? -8.542 6.916 9.760 1.00 93.62 99 VAL A O 1
ATOM 782 N N . THR A 1 100 ? -6.343 6.449 9.750 1.00 95.75 100 THR A N 1
ATOM 783 C CA . THR A 1 100 ? -6.224 6.184 11.193 1.00 95.75 100 THR A CA 1
ATOM 784 C C . THR A 1 100 ? -5.837 7.414 12.010 1.00 95.75 100 THR A C 1
ATOM 786 O O . THR A 1 100 ? -5.750 7.311 13.229 1.00 95.75 100 THR A O 1
ATOM 789 N N . GLU A 1 101 ? -5.558 8.549 11.359 1.00 96.94 101 GLU A N 1
ATOM 790 C CA . GLU A 1 101 ? -5.026 9.768 11.986 1.00 96.94 101 GLU A CA 1
ATOM 791 C C . GLU A 1 101 ? -3.748 9.528 12.821 1.00 96.94 101 GLU A C 1
ATOM 793 O O . GLU A 1 101 ? -3.472 10.221 13.801 1.00 96.94 101 GLU A O 1
ATOM 798 N N . ASP A 1 102 ? -2.931 8.556 12.410 1.00 97.62 102 ASP A N 1
ATOM 799 C CA . ASP A 1 102 ? -1.736 8.112 13.127 1.00 97.62 102 ASP A CA 1
ATOM 800 C C . ASP A 1 102 ? -0.594 7.868 12.141 1.00 97.62 102 ASP A C 1
ATOM 802 O O . ASP A 1 102 ? -0.658 6.987 11.286 1.00 97.62 102 ASP A O 1
ATOM 806 N N . ARG A 1 103 ? 0.468 8.666 12.277 1.00 96.00 103 ARG A N 1
ATOM 807 C CA . ARG A 1 103 ? 1.592 8.716 11.330 1.00 96.00 103 ARG A CA 1
ATOM 808 C C . ARG A 1 103 ? 2.404 7.428 11.249 1.00 96.00 103 ARG A C 1
ATOM 810 O O . ARG A 1 103 ? 3.083 7.230 10.250 1.00 96.00 103 ARG A O 1
ATOM 817 N N . ASP A 1 104 ? 2.341 6.580 12.270 1.00 97.25 104 ASP A N 1
ATOM 818 C CA . ASP A 1 104 ? 3.174 5.380 12.369 1.00 97.25 104 ASP A CA 1
ATOM 819 C C . ASP A 1 104 ? 2.338 4.093 12.367 1.00 97.25 104 ASP A C 1
ATOM 821 O O . ASP A 1 104 ? 2.864 3.002 12.615 1.00 97.25 104 ASP A O 1
ATOM 825 N N . PHE A 1 105 ? 1.034 4.194 12.093 1.00 98.31 105 PHE A N 1
ATOM 826 C CA . PHE A 1 105 ? 0.123 3.056 12.166 1.00 98.31 105 PHE A CA 1
ATOM 827 C C . PHE A 1 105 ? 0.525 1.935 11.211 1.00 98.31 105 PHE A C 1
ATOM 829 O O . PHE A 1 105 ? 0.636 0.785 11.637 1.00 98.31 105 PHE A O 1
ATOM 836 N N . ALA A 1 106 ? 0.798 2.254 9.944 1.00 98.00 106 ALA A N 1
ATOM 837 C CA . ALA A 1 106 ? 1.189 1.264 8.944 1.00 98.00 106 ALA A CA 1
ATOM 838 C C . ALA A 1 106 ? 2.469 0.510 9.349 1.00 98.00 106 ALA A C 1
ATOM 840 O O . ALA A 1 106 ? 2.548 -0.708 9.202 1.00 98.00 106 ALA A O 1
ATOM 841 N N . THR A 1 107 ? 3.448 1.207 9.932 1.00 97.81 107 THR A N 1
ATOM 842 C CA . THR A 1 107 ? 4.685 0.592 10.433 1.00 97.81 107 THR A CA 1
ATOM 843 C C . THR A 1 107 ? 4.402 -0.371 11.581 1.00 97.81 107 THR A C 1
ATOM 845 O O . THR A 1 107 ? 4.907 -1.494 11.578 1.00 97.81 107 THR A O 1
ATOM 848 N N . ARG A 1 108 ? 3.571 0.029 12.554 1.00 97.75 108 ARG A N 1
ATOM 849 C CA . ARG A 1 108 ? 3.208 -0.845 13.683 1.00 97.75 108 ARG A CA 1
ATOM 850 C C . ARG A 1 108 ? 2.377 -2.042 13.244 1.00 97.75 108 ARG A C 1
ATOM 852 O O . ARG A 1 108 ? 2.581 -3.123 13.781 1.00 97.75 108 ARG A O 1
ATOM 859 N N . LEU A 1 109 ? 1.496 -1.865 12.263 1.00 97.44 109 LEU A N 1
ATOM 860 C CA . LEU A 1 109 ? 0.726 -2.950 11.663 1.00 97.44 109 LEU A CA 1
ATOM 861 C C . LEU A 1 109 ? 1.651 -4.038 11.109 1.00 97.44 109 LEU A C 1
ATOM 863 O O . LEU A 1 109 ? 1.467 -5.214 11.412 1.00 97.44 109 LEU A O 1
ATOM 867 N N . ILE A 1 110 ? 2.679 -3.651 10.350 1.00 97.19 110 ILE A N 1
ATOM 868 C CA . ILE A 1 110 ? 3.650 -4.612 9.812 1.00 97.19 110 ILE A CA 1
ATOM 869 C C . ILE A 1 110 ? 4.524 -5.193 10.925 1.00 97.19 110 ILE A C 1
ATOM 871 O O . ILE A 1 110 ? 4.750 -6.398 10.949 1.00 97.19 110 ILE A O 1
ATOM 875 N N . GLY A 1 111 ? 4.982 -4.370 11.872 1.00 97.31 111 GLY A N 1
ATOM 876 C CA . GLY A 1 111 ? 5.790 -4.835 13.002 1.00 97.31 111 GLY A CA 1
ATOM 877 C C . GLY A 1 111 ? 5.071 -5.868 13.875 1.00 97.31 111 GLY A C 1
ATOM 878 O O . GLY A 1 111 ? 5.681 -6.856 14.282 1.00 97.31 111 GLY A O 1
ATOM 879 N N . ALA A 1 112 ? 3.771 -5.678 14.116 1.00 96.06 112 ALA A N 1
ATOM 880 C CA . ALA A 1 112 ? 2.937 -6.635 14.834 1.00 96.06 112 ALA A CA 1
ATOM 881 C C . ALA A 1 112 ? 2.823 -7.959 14.066 1.00 96.06 112 ALA A C 1
ATOM 883 O O . ALA A 1 112 ? 3.125 -9.008 14.625 1.00 96.06 112 ALA A O 1
ATOM 884 N N . ALA A 1 113 ? 2.498 -7.904 12.772 1.00 94.81 113 ALA A N 1
ATOM 885 C CA . ALA A 1 113 ? 2.395 -9.099 11.936 1.00 94.81 113 ALA A CA 1
ATOM 886 C C . ALA A 1 113 ? 3.720 -9.879 11.830 1.00 94.81 113 ALA A C 1
ATOM 888 O O . ALA A 1 113 ? 3.713 -11.107 11.839 1.00 94.81 113 ALA A O 1
ATOM 889 N N . LEU A 1 114 ? 4.859 -9.181 11.758 1.00 93.75 114 LEU A N 1
ATOM 890 C CA . LEU A 1 114 ? 6.181 -9.816 11.787 1.00 93.75 114 LEU A CA 1
ATOM 891 C C . LEU A 1 114 ? 6.448 -10.497 13.135 1.00 93.75 114 LEU A C 1
A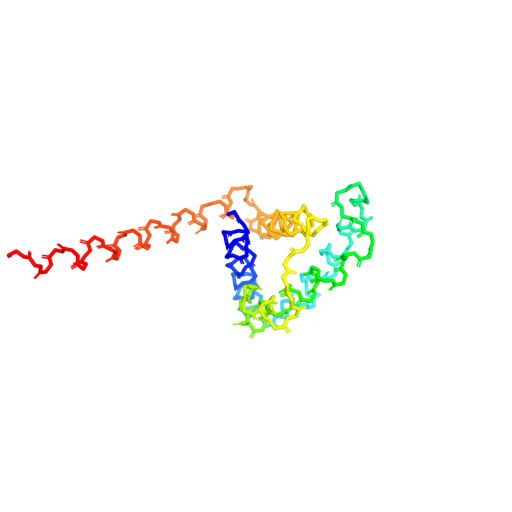TOM 893 O O . LEU A 1 114 ? 6.864 -11.650 13.156 1.00 93.75 114 LEU A O 1
ATOM 897 N N . SER A 1 115 ? 6.145 -9.824 14.248 1.00 94.69 115 SER A N 1
ATOM 898 C CA . SER A 1 115 ? 6.334 -10.389 15.595 1.00 94.69 115 SER A CA 1
ATOM 899 C C . SER A 1 115 ? 5.469 -11.637 15.822 1.00 94.69 115 SER A C 1
ATOM 901 O O . SER A 1 115 ? 5.898 -12.596 16.465 1.00 94.69 115 SER A O 1
ATOM 903 N N . GLU A 1 116 ? 4.243 -11.640 15.290 1.00 92.25 116 GLU A N 1
ATOM 904 C CA . GLU A 1 116 ? 3.348 -12.800 15.320 1.00 92.25 116 GLU A CA 1
ATOM 905 C C . GLU A 1 116 ? 3.907 -13.967 14.499 1.00 92.25 116 GLU A C 1
ATOM 907 O O . GLU A 1 116 ? 3.922 -15.098 14.984 1.00 92.25 116 GLU A O 1
ATOM 912 N N . ALA A 1 117 ? 4.420 -13.700 13.294 1.00 89.06 117 ALA A N 1
ATOM 913 C CA . ALA A 1 117 ? 5.029 -14.723 12.445 1.00 89.06 117 ALA A CA 1
ATOM 914 C C . ALA A 1 117 ? 6.273 -15.359 13.096 1.00 89.06 117 ALA A C 1
ATOM 916 O O . ALA A 1 117 ? 6.384 -16.584 13.129 1.00 89.06 117 ALA A O 1
ATOM 917 N N . GLU A 1 118 ? 7.156 -14.550 13.689 1.00 86.62 118 GLU A N 1
ATOM 918 C CA . GLU A 1 118 ? 8.342 -15.036 14.416 1.00 86.62 118 GLU A CA 1
ATOM 919 C C . GLU A 1 118 ? 7.960 -15.884 15.643 1.00 86.62 118 GLU A C 1
ATOM 921 O O . GLU A 1 118 ? 8.615 -16.878 15.961 1.00 86.62 118 GLU A O 1
ATOM 926 N N . SER A 1 119 ? 6.865 -15.530 16.324 1.00 82.62 119 SER A N 1
ATOM 927 C CA . SER A 1 119 ? 6.367 -16.289 17.479 1.00 82.62 119 SER A CA 1
ATOM 928 C C . SER A 1 119 ? 5.823 -17.668 17.087 1.00 82.62 119 SER A C 1
ATOM 930 O O . SER A 1 119 ? 5.911 -18.606 17.879 1.00 82.62 119 SER A O 1
ATOM 932 N N . VAL A 1 120 ? 5.277 -17.806 15.874 1.00 70.06 120 VAL A N 1
ATOM 933 C CA . VAL A 1 120 ? 4.793 -19.089 15.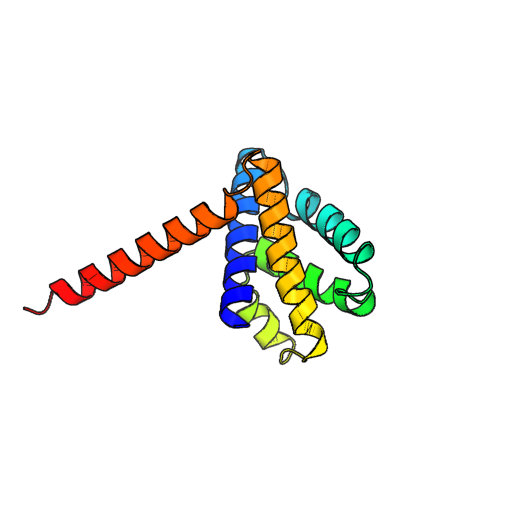339 1.00 70.06 120 VAL A CA 1
ATOM 934 C C . VAL A 1 120 ? 5.963 -20.004 14.960 1.00 70.06 120 VAL A C 1
ATOM 936 O O . VAL A 1 120 ? 5.926 -21.190 15.279 1.00 70.06 120 VAL A O 1
ATOM 939 N N . GLU A 1 121 ? 7.035 -19.466 14.370 1.00 61.09 121 GLU A N 1
ATOM 940 C CA . GLU A 1 121 ? 8.253 -20.238 14.060 1.00 61.09 121 GLU A CA 1
ATOM 941 C C . GLU A 1 121 ? 8.969 -20.742 15.328 1.00 61.09 121 GLU A C 1
ATOM 943 O O . GLU A 1 121 ? 9.513 -21.847 15.345 1.00 61.09 121 GLU A O 1
ATOM 948 N N . GLY A 1 122 ? 8.923 -19.977 16.425 1.00 57.88 122 GLY A N 1
ATOM 949 C CA . GLY A 1 122 ? 9.483 -20.388 17.717 1.00 57.88 122 GLY A CA 1
ATOM 950 C C . GLY A 1 122 ? 8.705 -21.499 18.439 1.00 57.88 122 GLY A C 1
ATOM 951 O O . GLY A 1 122 ? 9.278 -22.175 19.294 1.00 57.88 122 GLY A O 1
ATOM 952 N N . ALA A 1 123 ? 7.425 -21.701 18.112 1.00 57.59 123 ALA A N 1
ATOM 953 C CA . ALA A 1 123 ? 6.593 -22.751 18.705 1.00 57.59 123 ALA A CA 1
ATOM 954 C C . ALA A 1 123 ? 6.783 -24.113 18.013 1.00 57.59 123 ALA A C 1
ATOM 956 O O . ALA A 1 123 ? 6.813 -25.133 18.695 1.00 57.59 123 ALA A O 1
ATOM 957 N N . ASP A 1 124 ? 6.991 -24.123 16.692 1.00 53.97 124 ASP A N 1
ATOM 958 C CA . ASP A 1 124 ? 7.246 -25.345 15.907 1.00 53.97 124 ASP A CA 1
ATOM 959 C C . ASP A 1 124 ? 8.648 -25.931 16.193 1.00 53.97 124 ASP A C 1
ATOM 961 O O . ASP A 1 124 ? 8.864 -27.138 16.145 1.00 53.97 124 ASP A O 1
ATOM 965 N N . GLY A 1 125 ? 9.608 -25.087 16.596 1.00 51.94 125 GLY A N 1
ATOM 966 C CA . GLY A 1 125 ? 10.942 -25.519 17.039 1.00 51.94 125 GLY A CA 1
ATOM 967 C C . GLY A 1 125 ? 11.026 -26.028 18.487 1.00 51.94 125 GLY A C 1
ATOM 968 O O . GLY A 1 125 ? 12.097 -26.463 18.911 1.00 51.94 125 GLY A O 1
ATOM 969 N N . ALA A 1 126 ? 9.939 -25.954 19.264 1.00 54.53 126 ALA A N 1
ATOM 970 C CA . ALA A 1 126 ? 9.911 -26.335 20.681 1.00 54.53 126 ALA A CA 1
ATOM 971 C C . ALA A 1 126 ? 9.237 -27.696 20.951 1.00 54.53 126 ALA A C 1
ATOM 973 O O . ALA A 1 126 ? 9.248 -28.153 22.095 1.00 54.53 126 ALA A O 1
ATOM 974 N N . GLU A 1 127 ? 8.682 -28.356 19.928 1.00 50.03 127 GLU A N 1
ATOM 975 C CA . GLU A 1 127 ? 8.091 -29.703 20.030 1.00 50.03 127 GLU A CA 1
ATOM 976 C C . GLU A 1 127 ? 9.072 -30.850 19.690 1.00 50.03 127 GLU A C 1
ATOM 978 O O . GLU A 1 127 ? 8.716 -32.019 19.827 1.00 50.03 127 GLU A O 1
ATOM 983 N N . GLU A 1 128 ? 10.329 -30.546 19.340 1.00 47.94 128 GLU A N 1
ATOM 984 C CA . GLU A 1 128 ? 11.408 -31.533 19.150 1.00 47.94 128 GLU A CA 1
ATOM 985 C C . GLU A 1 128 ? 12.520 -31.417 20.217 1.00 47.94 128 GLU A C 1
ATOM 987 O O . GLU A 1 128 ? 13.682 -31.181 19.883 1.00 47.94 128 GLU A O 1
ATOM 992 N N . VAL A 1 129 ? 12.203 -31.602 21.509 1.00 43.19 129 VAL A N 1
ATOM 993 C CA . VAL A 1 129 ? 13.207 -31.986 22.536 1.00 43.19 129 VAL A CA 1
ATOM 994 C C . VAL A 1 129 ? 12.626 -32.954 23.563 1.00 43.19 129 VAL A C 1
ATOM 996 O O . VAL A 1 129 ? 11.621 -32.599 24.216 1.00 43.19 129 VAL A O 1
#

Radius of gyration: 15.98 Å; chains: 1; bounding box: 34×46×41 Å

pLDDT: mean 90.98, std 11.34, range [43.19, 98.44]

Sequence (129 aa):
LVDGTCTLVYMFTQWLRQAHEDQGKDVIEYVVPTLVESMRMMPKSVRPEVIPTMVGLVVAAGIGLSPNLWRGRYGDWAEDELTPLEATAFLLAEHINRVTEDRDFATRLIGAALSEAESVEGADGAEEV

Secondary structure (DSSP, 8-state):
-HHHHHHHHHHHHHHHHHHHHTTT--HHHHHHHHHHHHHHT-TTTS-GGGHHHHHHHHHHHHTT--HHHHHHHH-PPPGGGHHHHHHHHHHHHHHHHHHTT-TTHHHHHHHHHHHHHHHHHHHHTTS--

Foldseek 3Di:
DLVVLLVLLLLLLVVLLVVQVVVVHQSLVPPLVQLLVVLVVVCVQRPNVCSVVLSVQSVCSNVPHGSVNVCVVVDDDDPSCPSVSNSSSVSSLVVVCVVVVHNCVSVVSVVVVVVVVVVVVVVVVPVPD